Protein AF-A0A9D6HVT9-F1 (afdb_monomer_lite)

Foldseek 3Di:
DDDDPPPPVLVVLLVVLVVLLVVLVVVCVVCVLALVSLLVNLVSCVSNVVLVSSVVSLVSSCVNVVLDLSSLLSVLVSCVVVVNNVVSVVSCVVNPDPPDDPCPPVSVVSSVVVVVVVVVVVPD

Radius of gyration: 16.98 Å; chains: 1; bounding box: 33×46×51 Å

Secondary structure (DSSP, 8-state):
------SHHHHHHHHHHHHHHHHHHHHHHH-TT-HHHHHHHHHHHHHTT-HHHHHHHHHHHHHH-TT-HHHHHHHHHHHHHTT-HHHHHHHHHHH---TTSTHHHHHHHHHHHHHHHHHHTT--

Sequence (124 aa):
MGSEKHFSLSGSMLEGGDEALRQLEGALQRFPENPSIYLWKAKTLLDLERIPEANEALHESLARSPENILARGLQAQIHIKEGRVQEARRLLERYGIPENTAFQGSFLAEIERNVKDSEESSGV

pLDDT: mean 77.04, std 16.15, range [41.41, 94.81]

Structure (mmCIF, N/CA/C/O backbone):
data_AF-A0A9D6HVT9-F1
#
_entry.id   AF-A0A9D6HVT9-F1
#
loop_
_atom_site.group_PDB
_atom_site.id
_atom_site.type_symbol
_atom_site.label_atom_id
_atom_site.label_alt_id
_atom_site.label_comp_id
_atom_site.label_asym_id
_atom_site.label_entity_id
_atom_site.label_seq_id
_atom_site.pdbx_PDB_ins_code
_atom_site.Cartn_x
_atom_site.Cartn_y
_atom_site.Cartn_z
_atom_site.occupancy
_atom_site.B_iso_or_equiv
_atom_site.auth_seq_id
_atom_site.auth_comp_id
_atom_site.auth_asym_id
_atom_site.auth_atom_id
_atom_site.pdbx_PDB_model_num
ATOM 1 N N . MET A 1 1 ? -18.331 33.776 10.504 1.00 41.41 1 MET A N 1
ATOM 2 C CA . MET A 1 1 ? -18.048 33.779 9.052 1.00 41.41 1 MET A CA 1
ATOM 3 C C . MET A 1 1 ? -17.337 32.483 8.729 1.00 41.41 1 MET A C 1
ATOM 5 O O . MET A 1 1 ? -16.338 32.190 9.370 1.00 41.41 1 MET A O 1
ATOM 9 N N . GLY A 1 2 ? -17.979 31.671 7.890 1.00 44.31 2 GLY A N 1
ATOM 10 C CA . GLY A 1 2 ? -17.763 30.233 7.751 1.00 44.31 2 GLY A CA 1
ATOM 11 C C . GLY A 1 2 ? -16.415 29.850 7.150 1.00 44.31 2 GLY A C 1
ATOM 12 O O . GLY A 1 2 ? -15.879 30.510 6.264 1.00 44.31 2 GLY A O 1
ATOM 13 N N . SER A 1 3 ? -15.882 28.774 7.701 1.00 56.88 3 SER A N 1
ATOM 14 C CA . SER A 1 3 ? -14.654 28.078 7.358 1.00 56.88 3 SER A CA 1
ATOM 15 C C . SER A 1 3 ? -14.818 27.249 6.084 1.00 56.88 3 SER A C 1
ATOM 17 O O . SER A 1 3 ? -15.179 26.082 6.170 1.00 56.88 3 SER A O 1
ATOM 19 N N . GLU A 1 4 ? -14.535 27.807 4.907 1.00 51.66 4 GLU A N 1
ATOM 20 C CA . GLU A 1 4 ? -14.567 27.040 3.650 1.00 51.66 4 GLU A CA 1
ATOM 21 C C . GLU A 1 4 ? -13.401 27.442 2.731 1.00 51.66 4 GLU A C 1
ATOM 23 O O . GLU A 1 4 ? -13.539 28.197 1.774 1.00 51.66 4 GLU A O 1
ATOM 28 N N . LYS A 1 5 ? -12.201 26.938 3.052 1.00 50.25 5 LYS A N 1
ATOM 29 C CA . LYS A 1 5 ? -11.025 26.914 2.157 1.00 50.25 5 LYS A CA 1
ATOM 30 C C . LYS A 1 5 ? -10.381 25.520 2.115 1.00 50.25 5 LYS A C 1
ATOM 32 O O . LYS A 1 5 ? -9.165 25.396 2.188 1.00 50.25 5 LYS A O 1
ATOM 37 N N . HIS A 1 6 ? -11.188 24.462 2.010 1.00 51.12 6 HIS A N 1
ATOM 38 C CA . HIS A 1 6 ? -10.682 23.082 1.919 1.00 51.12 6 HIS A CA 1
ATOM 39 C C . HIS A 1 6 ? -10.835 22.422 0.534 1.00 51.12 6 HIS A C 1
ATOM 41 O O . HIS A 1 6 ? -10.358 21.309 0.351 1.00 51.12 6 HIS A O 1
ATOM 47 N N . PHE A 1 7 ? -11.403 23.095 -0.478 1.00 48.81 7 PHE A N 1
ATOM 48 C CA . PHE A 1 7 ? -11.754 22.433 -1.749 1.00 48.81 7 PHE A CA 1
ATOM 49 C C . PHE A 1 7 ? -10.724 22.534 -2.898 1.00 48.81 7 PHE A C 1
ATOM 51 O O . PHE A 1 7 ? -10.909 21.892 -3.925 1.00 48.81 7 PHE A O 1
ATOM 58 N N . SER A 1 8 ? -9.614 23.273 -2.758 1.00 49.50 8 SER A N 1
ATOM 59 C CA . SER A 1 8 ? -8.600 23.361 -3.838 1.00 49.50 8 SER A CA 1
ATOM 60 C C . SER A 1 8 ? -7.482 22.312 -3.765 1.00 49.50 8 SER A C 1
ATOM 62 O O . SER A 1 8 ? -6.802 22.103 -4.761 1.00 49.50 8 SER A O 1
ATOM 64 N N . LEU A 1 9 ? -7.292 21.626 -2.632 1.00 51.88 9 LEU A N 1
ATOM 65 C CA . LEU A 1 9 ? -6.261 20.580 -2.498 1.00 51.88 9 LEU A CA 1
ATOM 66 C C . LEU A 1 9 ? -6.700 19.239 -3.097 1.00 51.88 9 LEU A C 1
ATOM 68 O O . LEU A 1 9 ? -5.873 18.520 -3.647 1.00 51.88 9 LEU A O 1
ATOM 72 N N . SER A 1 10 ? -7.999 18.929 -3.035 1.00 57.78 10 SER A N 1
ATOM 73 C CA . SER A 1 10 ? -8.528 17.657 -3.535 1.00 57.78 10 SER A CA 1
ATOM 74 C C . SER A 1 10 ? -8.361 17.543 -5.060 1.00 57.78 10 SER A C 1
ATOM 76 O O . SER A 1 10 ? -7.905 16.518 -5.543 1.00 57.78 10 SER A O 1
ATOM 78 N N . GLY A 1 11 ? -8.571 18.627 -5.819 1.00 57.59 11 GLY A N 1
ATOM 79 C CA . GLY A 1 11 ? -8.376 18.626 -7.278 1.00 57.59 11 GLY A CA 1
ATOM 80 C C . GLY A 1 11 ? -6.922 18.414 -7.725 1.00 57.59 11 GLY A C 1
ATOM 81 O O . GLY A 1 11 ? -6.662 17.566 -8.571 1.00 57.59 11 GLY A O 1
ATOM 82 N N . SER A 1 12 ? -5.959 19.132 -7.133 1.00 60.62 12 SER A N 1
ATOM 83 C CA . SER A 1 12 ? -4.539 18.997 -7.509 1.00 60.62 12 SER A CA 1
ATOM 84 C C . SER A 1 12 ? -3.911 17.678 -7.048 1.00 60.62 12 SER A C 1
ATOM 86 O O . SER A 1 12 ? -2.988 17.183 -7.690 1.00 60.62 12 SER A O 1
ATOM 88 N N . MET A 1 13 ? -4.400 17.098 -5.948 1.00 60.19 13 MET A N 1
ATOM 89 C CA . MET A 1 13 ? -3.920 15.804 -5.455 1.00 60.19 13 MET A CA 1
ATOM 90 C C . MET A 1 13 ? -4.418 14.644 -6.326 1.00 60.19 13 MET A C 1
ATOM 92 O O . MET A 1 13 ? -3.648 13.726 -6.606 1.00 60.19 13 MET A O 1
ATOM 96 N N . LEU A 1 14 ? -5.664 14.725 -6.807 1.00 68.31 14 LEU A N 1
ATOM 97 C CA . LEU A 1 14 ? -6.215 13.772 -7.771 1.00 68.31 14 LEU A CA 1
ATOM 98 C C . LEU A 1 14 ? -5.475 13.850 -9.116 1.00 68.31 14 LEU A C 1
ATOM 100 O O . LEU A 1 14 ? -5.019 12.829 -9.621 1.00 68.31 14 LEU A O 1
ATOM 104 N N . GLU A 1 15 ? -5.256 15.061 -9.642 1.00 73.56 15 GLU A N 1
ATOM 105 C CA . GLU A 1 15 ? -4.546 15.265 -10.914 1.00 73.56 15 GLU A CA 1
ATOM 106 C C . GLU A 1 15 ? -3.109 14.712 -10.878 1.00 73.56 15 GLU A C 1
ATOM 108 O O . GLU A 1 15 ? -2.699 13.979 -11.781 1.00 73.56 15 GLU A O 1
ATOM 113 N N . GLY A 1 16 ? -2.366 14.977 -9.797 1.00 80.62 16 GLY A N 1
ATOM 114 C CA . GLY A 1 16 ? -1.017 14.432 -9.619 1.00 80.62 16 GLY A CA 1
ATOM 115 C C . GLY A 1 16 ? -0.990 12.913 -9.419 1.00 80.62 16 GLY A C 1
ATOM 116 O O . GLY A 1 16 ? -0.051 12.246 -9.861 1.00 80.62 16 GLY A O 1
ATOM 117 N N . GLY A 1 17 ? -2.015 12.344 -8.779 1.00 82.44 17 GLY A N 1
ATOM 118 C CA . GLY A 1 17 ? -2.119 10.901 -8.585 1.00 82.44 17 GLY A CA 1
ATOM 119 C C . GLY A 1 17 ? -2.436 10.152 -9.880 1.00 82.44 17 GLY A C 1
ATOM 120 O O . GLY A 1 17 ? -1.781 9.152 -10.166 1.00 82.44 17 GLY A O 1
ATOM 121 N N . ASP A 1 18 ? -3.364 10.642 -10.703 1.00 86.06 18 ASP A N 1
ATOM 122 C CA . ASP A 1 18 ? -3.669 10.023 -12.000 1.00 86.06 18 ASP A CA 1
ATOM 123 C C . ASP A 1 18 ? -2.488 10.105 -12.981 1.00 86.06 18 ASP A C 1
ATOM 125 O O . ASP A 1 18 ? -2.219 9.150 -13.718 1.00 86.06 18 ASP A O 1
ATOM 129 N N . GLU A 1 19 ? -1.721 11.200 -12.972 1.00 88.19 19 GLU A N 1
ATOM 130 C CA . GLU A 1 19 ? -0.483 11.276 -13.753 1.00 88.19 19 GLU A CA 1
ATOM 131 C C . GLU A 1 19 ? 0.567 10.273 -13.254 1.00 88.19 19 GLU A C 1
ATOM 133 O O . GLU A 1 19 ? 1.163 9.550 -14.059 1.00 88.19 19 GLU A O 1
ATOM 138 N N . ALA A 1 20 ? 0.747 10.153 -11.934 1.00 89.50 20 ALA A N 1
ATOM 139 C CA . ALA A 1 20 ? 1.640 9.155 -11.352 1.00 89.50 20 ALA A CA 1
ATOM 140 C C . ALA A 1 20 ? 1.234 7.722 -11.743 1.00 89.50 20 ALA A C 1
ATOM 142 O O . ALA A 1 20 ? 2.103 6.914 -12.080 1.00 89.50 20 ALA A O 1
ATOM 143 N N . LEU A 1 21 ? -0.067 7.411 -11.781 1.00 92.19 21 LEU A N 1
ATOM 144 C CA . LEU A 1 21 ? -0.555 6.110 -12.243 1.00 92.19 21 LEU A CA 1
ATOM 145 C C . LEU A 1 21 ? -0.167 5.833 -13.696 1.00 92.19 21 LEU A C 1
ATOM 147 O O . LEU A 1 21 ? 0.352 4.754 -13.975 1.00 92.19 21 LEU A O 1
ATOM 151 N N . ARG A 1 22 ? -0.321 6.803 -14.604 1.00 91.25 22 ARG A N 1
ATOM 152 C CA . ARG A 1 22 ? 0.089 6.637 -16.012 1.00 91.25 22 ARG A CA 1
ATOM 153 C C . ARG A 1 22 ? 1.582 6.352 -16.153 1.00 91.25 22 ARG A C 1
ATOM 155 O O . ARG A 1 22 ? 1.980 5.505 -16.954 1.00 91.25 22 ARG A O 1
ATOM 162 N N . GLN A 1 23 ? 2.418 7.034 -15.369 1.00 92.44 23 GLN A N 1
ATOM 163 C CA . GLN A 1 23 ? 3.865 6.790 -15.371 1.00 92.44 23 GLN A CA 1
ATOM 164 C C . GLN A 1 23 ? 4.194 5.379 -14.871 1.00 92.44 23 GLN A C 1
ATOM 166 O O . GLN A 1 23 ? 5.018 4.680 -15.466 1.00 92.44 23 GLN A O 1
ATOM 171 N N . LEU A 1 24 ? 3.515 4.931 -13.812 1.00 92.06 24 LEU A N 1
ATOM 172 C CA . LEU A 1 24 ? 3.668 3.582 -13.274 1.00 92.06 24 LEU A CA 1
ATOM 173 C C . LEU A 1 24 ? 3.193 2.516 -14.267 1.00 92.06 24 LEU A C 1
ATOM 175 O O . LEU A 1 24 ? 3.853 1.493 -14.407 1.00 92.06 24 LEU A O 1
ATOM 179 N N . GLU A 1 25 ? 2.116 2.754 -15.015 1.00 91.81 25 GLU A N 1
ATOM 180 C CA . GLU A 1 25 ? 1.660 1.854 -16.081 1.00 91.81 25 GLU A CA 1
ATOM 181 C C . GLU A 1 25 ? 2.678 1.740 -17.219 1.00 91.81 25 GLU A C 1
ATOM 183 O O . GLU A 1 25 ? 2.992 0.632 -17.657 1.00 91.81 25 GLU A O 1
ATOM 188 N N . GLY A 1 26 ? 3.271 2.857 -17.649 1.00 93.38 26 GLY A N 1
ATOM 189 C CA . GLY A 1 26 ? 4.377 2.836 -18.610 1.00 93.38 26 GLY A CA 1
ATOM 190 C C . GLY A 1 26 ? 5.603 2.083 -18.080 1.00 93.38 26 GLY A C 1
ATOM 191 O O . GLY A 1 26 ? 6.267 1.357 -18.824 1.00 93.38 26 GLY A O 1
ATOM 192 N N . ALA A 1 27 ? 5.887 2.199 -16.781 1.00 92.06 27 ALA A N 1
ATOM 193 C CA . ALA A 1 27 ? 6.955 1.448 -16.133 1.00 92.06 27 ALA A CA 1
ATOM 194 C C . ALA A 1 27 ? 6.633 -0.055 -16.051 1.00 92.06 27 ALA A C 1
ATOM 196 O O . ALA A 1 27 ? 7.519 -0.868 -16.304 1.00 92.06 27 ALA A O 1
ATOM 197 N N . LEU A 1 28 ? 5.376 -0.433 -15.789 1.00 92.38 28 LEU A N 1
ATOM 198 C CA . LEU A 1 28 ? 4.913 -1.826 -15.793 1.00 92.38 28 LEU A CA 1
ATOM 199 C C . LEU A 1 28 ? 5.007 -2.471 -17.176 1.00 92.38 28 LEU A C 1
ATOM 201 O O . LEU A 1 28 ? 5.331 -3.649 -17.264 1.00 92.38 28 LEU A O 1
ATOM 205 N N . GLN A 1 29 ? 4.800 -1.716 -18.259 1.00 93.06 29 GLN A N 1
ATOM 206 C CA . GLN A 1 29 ? 5.016 -2.240 -19.614 1.00 93.06 29 GLN A CA 1
ATOM 207 C C . GLN A 1 29 ? 6.482 -2.611 -19.872 1.00 93.06 29 GLN A C 1
ATOM 209 O O . GLN A 1 29 ? 6.763 -3.535 -20.631 1.00 93.06 29 GLN A O 1
ATOM 214 N N . ARG A 1 30 ? 7.425 -1.892 -19.250 1.00 92.94 30 ARG A N 1
ATOM 215 C CA . ARG A 1 30 ? 8.869 -2.130 -19.408 1.00 92.94 30 ARG A CA 1
ATOM 216 C C . ARG A 1 30 ? 9.413 -3.142 -18.403 1.00 92.94 30 ARG A C 1
ATOM 218 O O . ARG A 1 30 ? 10.331 -3.887 -18.728 1.00 92.94 30 ARG A O 1
ATOM 225 N N . PHE A 1 31 ? 8.857 -3.159 -17.195 1.00 91.75 31 PHE A N 1
ATOM 226 C CA . PHE A 1 31 ? 9.323 -3.961 -16.066 1.00 91.75 31 PHE A CA 1
ATOM 227 C C . PHE A 1 31 ? 8.141 -4.642 -15.348 1.00 91.75 31 PHE A C 1
ATOM 229 O O . PHE A 1 31 ? 7.888 -4.363 -14.173 1.00 91.75 31 PHE A O 1
ATOM 236 N N . PRO A 1 32 ? 7.418 -5.556 -16.021 1.00 90.56 32 PRO A N 1
ATOM 237 C CA . PRO A 1 32 ? 6.199 -6.173 -15.483 1.00 90.56 32 PRO A CA 1
ATOM 238 C C . PRO A 1 32 ? 6.445 -7.076 -14.266 1.00 90.56 32 PRO A C 1
ATOM 240 O O . PRO A 1 32 ? 5.511 -7.429 -13.546 1.00 90.56 32 PRO A O 1
ATOM 243 N N . GLU A 1 33 ? 7.697 -7.454 -14.021 1.00 90.38 33 GLU A N 1
ATOM 244 C CA . GLU A 1 33 ? 8.100 -8.314 -12.907 1.00 90.38 33 GLU A CA 1
ATOM 245 C C . GLU A 1 33 ? 8.616 -7.527 -11.698 1.00 90.38 33 GLU A C 1
ATOM 247 O O . GLU A 1 33 ? 8.897 -8.119 -10.661 1.00 90.38 33 GLU A O 1
ATOM 252 N N . ASN A 1 34 ? 8.728 -6.196 -11.789 1.00 91.62 34 ASN A N 1
ATOM 253 C CA . ASN A 1 34 ? 9.275 -5.398 -10.699 1.00 91.62 34 ASN A CA 1
ATOM 254 C C . ASN A 1 34 ? 8.206 -5.136 -9.613 1.00 91.62 34 ASN A C 1
ATOM 256 O O . ASN A 1 34 ? 7.299 -4.327 -9.838 1.00 91.62 34 ASN A O 1
ATOM 260 N N . PRO A 1 35 ? 8.321 -5.748 -8.416 1.00 90.94 35 PRO A N 1
ATOM 261 C CA . PRO A 1 35 ? 7.331 -5.614 -7.344 1.00 90.94 35 PRO A CA 1
ATOM 262 C C . PRO A 1 35 ? 7.190 -4.170 -6.849 1.00 90.94 35 PRO A C 1
ATOM 264 O O . PRO A 1 35 ? 6.103 -3.754 -6.458 1.00 90.94 35 PRO A O 1
ATOM 267 N N . SER A 1 36 ? 8.261 -3.376 -6.909 1.00 90.62 36 SER A N 1
ATOM 268 C CA . SER A 1 36 ? 8.255 -1.996 -6.424 1.00 90.62 36 SER A CA 1
ATOM 269 C C . SER A 1 36 ? 7.293 -1.112 -7.213 1.00 90.62 36 SER A C 1
ATOM 271 O O . SER A 1 36 ? 6.713 -0.191 -6.652 1.00 90.62 36 SER A O 1
ATOM 273 N N . ILE A 1 37 ? 7.082 -1.385 -8.503 1.00 93.44 37 ILE A N 1
ATOM 274 C CA . ILE A 1 37 ? 6.178 -0.576 -9.333 1.00 93.44 37 ILE A CA 1
ATOM 275 C C . ILE A 1 37 ? 4.722 -0.813 -8.914 1.00 93.44 37 ILE A C 1
ATOM 277 O O . ILE A 1 37 ? 3.958 0.140 -8.768 1.00 93.44 37 ILE A O 1
ATOM 281 N N . TYR A 1 38 ? 4.360 -2.067 -8.632 1.00 94.81 38 TYR A N 1
ATOM 282 C CA . TYR A 1 38 ? 3.052 -2.424 -8.081 1.00 94.81 38 TYR A CA 1
ATOM 283 C C . TYR A 1 38 ? 2.835 -1.837 -6.681 1.00 94.81 38 TYR A C 1
ATOM 285 O O . TYR A 1 38 ? 1.752 -1.332 -6.396 1.00 94.81 38 TYR A O 1
ATOM 293 N N . LEU A 1 39 ? 3.874 -1.824 -5.836 1.00 93.06 39 LEU A N 1
ATOM 294 C CA . LEU A 1 39 ? 3.841 -1.173 -4.524 1.00 93.06 39 LEU A CA 1
ATOM 295 C C . LEU A 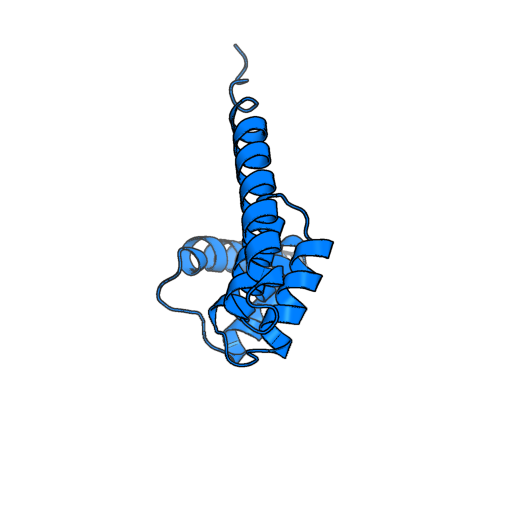1 39 ? 3.516 0.323 -4.640 1.00 93.06 39 LEU A C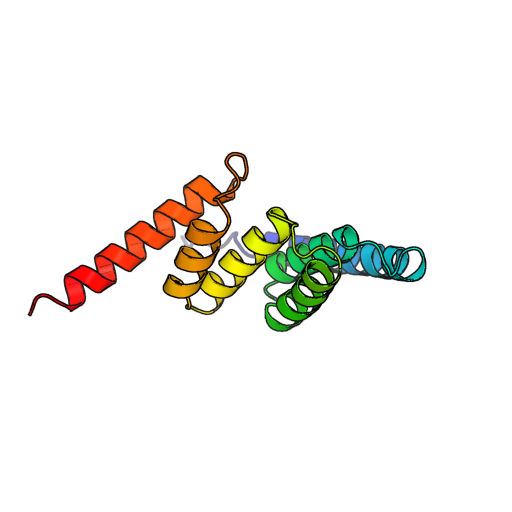 1
ATOM 297 O O . LEU A 1 39 ? 2.622 0.820 -3.955 1.00 93.06 39 LEU A O 1
ATOM 301 N N . TRP A 1 40 ? 4.229 1.045 -5.509 1.00 92.12 40 TRP A N 1
ATOM 302 C CA . TRP A 1 40 ? 3.984 2.471 -5.723 1.00 92.12 40 TRP A CA 1
ATOM 303 C C . TRP A 1 40 ? 2.595 2.720 -6.311 1.00 92.12 40 TRP A C 1
ATOM 305 O O . TRP A 1 40 ? 1.912 3.632 -5.856 1.00 92.12 40 TRP A O 1
ATOM 315 N N . LYS A 1 41 ? 2.133 1.861 -7.230 1.00 93.50 41 LYS A N 1
ATOM 316 C CA . LYS A 1 41 ? 0.768 1.919 -7.774 1.00 93.50 41 LYS A CA 1
ATOM 317 C C . LYS A 1 41 ? -0.277 1.755 -6.673 1.00 93.50 41 LYS A C 1
ATOM 319 O O . LYS A 1 41 ? -1.185 2.575 -6.582 1.00 93.50 41 LYS A O 1
ATOM 324 N N . ALA A 1 42 ? -0.114 0.763 -5.800 1.00 93.56 42 ALA A N 1
ATOM 325 C CA . ALA A 1 42 ? -0.998 0.549 -4.659 1.00 93.56 42 ALA A CA 1
ATOM 326 C C . ALA A 1 42 ? -1.032 1.758 -3.719 1.00 93.56 42 ALA A C 1
ATOM 328 O O . ALA A 1 42 ? -2.106 2.183 -3.304 1.00 93.56 42 ALA A O 1
ATOM 329 N N . LYS A 1 43 ? 0.132 2.348 -3.418 1.00 90.56 43 LYS A N 1
ATOM 330 C CA . LYS A 1 43 ? 0.218 3.550 -2.583 1.00 90.56 43 LYS A CA 1
ATOM 331 C C . LYS A 1 43 ? -0.512 4.737 -3.217 1.00 90.56 43 LYS A C 1
ATOM 333 O O . LYS A 1 43 ? -1.292 5.392 -2.539 1.00 90.56 43 LYS A O 1
ATOM 338 N N . THR A 1 44 ? -0.280 5.006 -4.500 1.00 90.56 44 THR A N 1
ATOM 339 C CA . THR A 1 44 ? -0.951 6.105 -5.206 1.00 90.56 44 THR A CA 1
ATOM 340 C C . THR A 1 44 ? -2.463 5.892 -5.249 1.00 90.56 44 THR A C 1
ATOM 342 O O . THR A 1 44 ? -3.212 6.825 -4.993 1.00 90.56 44 THR A O 1
ATOM 345 N N . LEU A 1 45 ? -2.930 4.666 -5.501 1.00 92.00 45 LEU A N 1
ATOM 346 C CA . LEU A 1 45 ? -4.361 4.337 -5.480 1.00 92.00 45 LEU A CA 1
ATOM 347 C C . LEU A 1 45 ? -4.976 4.515 -4.086 1.00 92.00 45 LEU A C 1
ATOM 349 O O . LEU A 1 45 ? -6.089 5.016 -3.974 1.00 92.00 45 LEU A O 1
ATOM 353 N N . LEU A 1 46 ? -4.242 4.161 -3.030 1.00 88.00 46 LEU A N 1
ATOM 354 C CA . LEU A 1 46 ? -4.624 4.429 -1.641 1.00 88.00 46 LEU A CA 1
ATOM 355 C C . LEU A 1 46 ? -4.769 5.929 -1.357 1.00 88.00 46 LEU A C 1
ATOM 357 O O . LEU A 1 46 ? -5.764 6.335 -0.761 1.00 88.00 46 LEU A O 1
ATOM 361 N N . ASP A 1 47 ? -3.799 6.737 -1.793 1.00 85.56 47 ASP A N 1
ATOM 362 C CA . ASP A 1 47 ? -3.810 8.198 -1.631 1.00 85.56 47 ASP A CA 1
ATOM 363 C C . ASP A 1 47 ? -4.982 8.846 -2.403 1.00 85.56 47 ASP A C 1
ATOM 365 O O . ASP A 1 47 ? -5.490 9.889 -1.998 1.00 85.56 47 ASP A O 1
ATOM 369 N N . LEU A 1 48 ? -5.440 8.200 -3.482 1.00 87.19 48 LEU A N 1
ATOM 370 C CA . LEU A 1 48 ? -6.624 8.561 -4.273 1.00 87.19 48 LEU A CA 1
ATOM 371 C C . LEU A 1 48 ? -7.939 7.960 -3.738 1.00 87.19 48 LEU A C 1
ATOM 373 O O . LEU A 1 48 ? -8.970 8.069 -4.397 1.00 87.19 48 LEU A O 1
ATOM 377 N N . GLU A 1 49 ? -7.910 7.273 -2.593 1.00 87.44 49 GLU A N 1
ATOM 378 C CA . GLU A 1 49 ? -9.052 6.561 -1.994 1.00 87.44 49 GLU A CA 1
ATOM 379 C C . GLU A 1 49 ? -9.662 5.454 -2.886 1.00 87.44 49 GLU A C 1
ATOM 381 O O . GLU A 1 49 ? -10.754 4.944 -2.632 1.00 87.44 49 GLU A O 1
ATOM 386 N N . ARG A 1 50 ? -8.917 4.992 -3.897 1.00 90.31 50 ARG A N 1
ATOM 387 C CA . ARG A 1 50 ? -9.266 3.875 -4.793 1.00 90.31 50 ARG A CA 1
ATOM 388 C C . ARG A 1 50 ? -8.860 2.540 -4.169 1.00 90.31 50 ARG A C 1
ATOM 390 O O . ARG A 1 50 ? -8.042 1.789 -4.699 1.00 90.31 50 ARG A O 1
ATOM 397 N N . ILE A 1 51 ? -9.444 2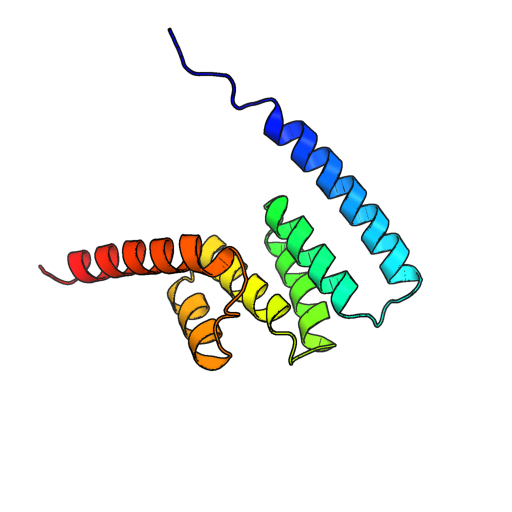.248 -3.007 1.00 89.50 51 ILE A N 1
ATOM 398 C CA . ILE A 1 51 ? -9.132 1.078 -2.170 1.00 89.50 51 ILE A CA 1
ATOM 399 C C . ILE A 1 51 ? -9.174 -0.278 -2.910 1.00 89.50 51 ILE A C 1
ATOM 401 O O . ILE A 1 51 ? -8.227 -1.050 -2.738 1.00 89.50 51 ILE A O 1
ATOM 405 N N . PRO A 1 52 ? -10.198 -0.619 -3.725 1.00 91.94 52 PRO A N 1
ATOM 406 C CA . PRO A 1 52 ? -10.235 -1.923 -4.397 1.00 91.94 52 PRO A CA 1
ATOM 407 C C . PRO A 1 52 ? -9.061 -2.114 -5.365 1.00 91.94 52 PRO A C 1
ATOM 409 O O . PRO A 1 52 ? -8.405 -3.151 -5.351 1.00 91.94 52 PRO A O 1
ATOM 412 N N . GLU A 1 53 ? -8.727 -1.082 -6.133 1.00 91.81 53 GLU A N 1
ATOM 413 C CA . GLU A 1 53 ? -7.629 -1.131 -7.100 1.00 91.81 53 GLU A CA 1
ATOM 414 C C . GLU A 1 53 ? -6.268 -1.131 -6.390 1.00 91.81 53 GLU A C 1
ATOM 416 O O . GLU A 1 53 ? -5.319 -1.785 -6.832 1.00 91.81 53 GLU A O 1
ATOM 421 N N . ALA A 1 54 ? -6.162 -0.418 -5.262 1.00 93.19 54 ALA A N 1
ATOM 422 C CA . ALA A 1 54 ? -4.975 -0.453 -4.419 1.00 93.19 54 ALA A CA 1
ATOM 423 C C . ALA A 1 54 ? -4.708 -1.865 -3.885 1.00 93.19 54 ALA A C 1
ATOM 425 O O . ALA A 1 54 ? -3.560 -2.305 -3.888 1.00 93.19 54 ALA A O 1
ATOM 426 N N . ASN A 1 55 ? -5.759 -2.585 -3.474 1.00 92.44 55 ASN A N 1
ATOM 427 C CA . ASN A 1 55 ? -5.666 -3.980 -3.044 1.00 92.44 55 ASN A CA 1
ATOM 428 C C . ASN A 1 55 ? -5.142 -4.889 -4.159 1.00 92.44 55 ASN A C 1
ATOM 430 O O . ASN A 1 55 ? -4.243 -5.690 -3.908 1.00 92.44 55 ASN A O 1
ATOM 434 N N . GLU A 1 56 ? -5.654 -4.754 -5.385 1.00 94.25 56 GLU A N 1
ATOM 435 C CA . GLU A 1 56 ? -5.183 -5.548 -6.527 1.00 94.25 56 GLU A CA 1
ATOM 436 C C . GLU A 1 56 ? -3.702 -5.286 -6.823 1.00 94.25 56 GLU A C 1
ATOM 438 O O . GLU A 1 56 ? -2.901 -6.219 -6.901 1.00 94.25 56 GLU A O 1
ATOM 443 N N . ALA A 1 57 ? -3.303 -4.014 -6.914 1.00 94.00 57 ALA A N 1
ATOM 444 C CA . ALA A 1 57 ? -1.905 -3.654 -7.139 1.00 94.00 57 ALA A CA 1
ATOM 445 C C . ALA A 1 57 ? -1.003 -4.154 -5.999 1.00 94.00 57 ALA A C 1
ATOM 447 O O . ALA A 1 57 ? 0.104 -4.643 -6.230 1.00 94.00 57 ALA A O 1
ATOM 448 N N . LEU A 1 58 ? -1.475 -4.085 -4.757 1.00 94.12 58 LEU A N 1
ATOM 449 C CA . LEU A 1 58 ? -0.707 -4.548 -3.614 1.00 94.12 58 LEU A CA 1
ATOM 450 C C . LEU A 1 58 ? -0.546 -6.068 -3.596 1.00 94.12 58 LEU A C 1
ATOM 452 O O . LEU A 1 58 ? 0.533 -6.568 -3.270 1.00 94.12 58 LEU A O 1
ATOM 456 N N . HIS A 1 59 ? -1.594 -6.794 -3.978 1.00 93.94 59 HIS A N 1
ATOM 457 C CA . HIS A 1 59 ? -1.553 -8.239 -4.136 1.00 93.94 59 HIS A CA 1
ATOM 458 C C . HIS A 1 59 ? -0.494 -8.644 -5.168 1.00 93.94 59 HIS A C 1
ATOM 460 O O . HIS A 1 59 ? 0.347 -9.491 -4.877 1.00 93.94 59 HIS A O 1
ATOM 466 N N . GLU A 1 60 ? -0.440 -7.965 -6.316 1.00 94.00 60 GLU A N 1
ATOM 467 C CA . GLU A 1 60 ? 0.591 -8.198 -7.335 1.00 94.00 60 GLU A CA 1
ATOM 468 C C . GLU A 1 60 ? 2.014 -7.915 -6.816 1.00 94.00 60 GLU A C 1
ATOM 470 O O . GLU A 1 60 ? 2.956 -8.658 -7.124 1.00 94.00 60 GLU A O 1
ATOM 475 N N . SER A 1 61 ? 2.184 -6.874 -5.993 1.00 93.88 61 SER A N 1
ATOM 476 C CA . SER A 1 61 ? 3.463 -6.578 -5.336 1.00 93.88 61 SER A CA 1
ATOM 477 C C . SER A 1 61 ? 3.880 -7.692 -4.375 1.00 93.88 61 SER A C 1
ATOM 479 O O . SER A 1 61 ? 5.042 -8.098 -4.383 1.00 93.88 61 SER A O 1
ATOM 481 N N . LEU A 1 62 ? 2.961 -8.166 -3.529 1.00 90.94 62 LEU A N 1
ATOM 482 C CA . LEU A 1 62 ? 3.227 -9.198 -2.522 1.00 90.94 62 LEU A CA 1
ATOM 483 C C . LEU A 1 62 ? 3.395 -10.587 -3.141 1.00 90.94 62 LEU A C 1
ATOM 485 O O . LEU A 1 62 ? 4.181 -11.377 -2.632 1.00 90.94 62 LEU A O 1
ATOM 489 N N . ALA A 1 63 ? 2.719 -10.879 -4.251 1.00 93.00 63 ALA A N 1
ATOM 490 C CA . ALA A 1 63 ? 2.900 -12.125 -4.990 1.00 93.00 63 ALA A CA 1
ATOM 491 C C . ALA A 1 63 ? 4.327 -12.252 -5.547 1.00 93.00 63 ALA A C 1
ATOM 493 O O . ALA A 1 63 ? 4.907 -13.335 -5.538 1.00 93.00 63 ALA A O 1
ATOM 494 N N . ARG A 1 64 ? 4.913 -11.133 -5.995 1.00 91.12 64 ARG A N 1
ATOM 495 C CA . ARG A 1 64 ? 6.285 -11.076 -6.531 1.00 91.12 64 ARG A CA 1
ATOM 496 C C . ARG A 1 64 ? 7.342 -10.917 -5.446 1.00 91.12 64 ARG A C 1
ATOM 498 O O . ARG A 1 64 ? 8.418 -11.493 -5.544 1.00 91.12 64 ARG A O 1
ATOM 505 N N . SER A 1 65 ? 7.053 -10.118 -4.422 1.00 90.56 65 SER A N 1
ATOM 506 C CA . SER A 1 65 ? 7.938 -9.909 -3.279 1.00 90.56 65 SER A CA 1
ATOM 507 C C . SER A 1 65 ? 7.165 -10.125 -1.984 1.00 90.56 65 SER A C 1
ATOM 509 O O . SER A 1 65 ? 6.746 -9.168 -1.319 1.00 90.56 65 SER A O 1
ATOM 511 N N . PRO A 1 66 ? 6.993 -11.397 -1.591 1.00 87.25 66 PRO A N 1
ATOM 512 C CA . PRO A 1 66 ? 6.267 -11.751 -0.389 1.00 87.25 66 PRO A CA 1
ATOM 513 C C . PRO A 1 66 ? 7.053 -11.411 0.864 1.00 87.25 66 PRO A C 1
ATOM 515 O O . PRO A 1 66 ? 6.569 -11.714 1.933 1.00 87.25 66 PRO A O 1
ATOM 518 N N . GLU A 1 67 ? 8.229 -10.796 0.810 1.00 85.00 67 GLU A N 1
ATOM 519 C CA . GLU A 1 67 ? 9.015 -10.341 1.968 1.00 85.00 67 GLU A CA 1
ATOM 520 C C . GLU A 1 67 ? 9.047 -8.810 2.094 1.00 85.00 67 GLU A C 1
ATOM 522 O O . GLU A 1 67 ? 9.592 -8.269 3.052 1.00 85.00 67 GLU A O 1
ATOM 527 N N . ASN A 1 68 ? 8.399 -8.095 1.169 1.00 84.56 68 ASN A N 1
ATOM 528 C CA . ASN A 1 68 ? 8.392 -6.641 1.170 1.00 84.56 68 ASN A CA 1
ATOM 529 C C . ASN A 1 68 ? 7.619 -6.090 2.382 1.00 84.56 68 ASN A C 1
ATOM 531 O O . ASN A 1 68 ? 6.394 -6.217 2.487 1.00 84.56 68 ASN A O 1
ATOM 535 N N . ILE A 1 69 ? 8.353 -5.472 3.307 1.00 82.62 69 ILE A N 1
ATOM 536 C CA . ILE A 1 69 ? 7.809 -4.908 4.548 1.00 82.62 69 ILE A CA 1
ATOM 537 C C . ILE A 1 69 ? 6.929 -3.688 4.246 1.00 82.62 69 ILE A C 1
ATOM 539 O O . ILE A 1 69 ? 5.878 -3.519 4.862 1.00 82.62 69 ILE A O 1
ATOM 543 N N . LEU A 1 70 ? 7.297 -2.870 3.253 1.00 83.44 70 LEU A N 1
ATOM 544 C CA . LEU A 1 70 ? 6.504 -1.704 2.852 1.00 83.44 70 LEU A CA 1
ATOM 545 C C . LEU A 1 70 ? 5.149 -2.125 2.274 1.00 83.44 70 LEU A C 1
ATOM 547 O O . LEU A 1 70 ? 4.133 -1.512 2.595 1.00 83.44 70 LEU A O 1
ATOM 551 N N . ALA A 1 71 ? 5.118 -3.199 1.480 1.00 88.38 71 ALA A N 1
ATOM 552 C CA . ALA A 1 71 ? 3.874 -3.738 0.929 1.00 88.38 71 ALA A CA 1
ATOM 553 C C . ALA A 1 71 ? 2.924 -4.218 2.036 1.00 88.38 71 ALA A C 1
ATOM 555 O O . ALA A 1 71 ? 1.738 -3.902 2.037 1.00 88.38 71 ALA A O 1
ATOM 556 N N . ARG A 1 72 ? 3.453 -4.905 3.049 1.00 86.50 72 ARG A N 1
ATOM 557 C CA . ARG A 1 72 ? 2.663 -5.293 4.229 1.00 86.50 72 ARG A CA 1
ATOM 558 C C . ARG A 1 72 ? 2.163 -4.104 5.030 1.00 86.50 72 ARG A C 1
ATOM 560 O O . ARG A 1 72 ? 1.036 -4.133 5.514 1.00 86.50 72 ARG A O 1
ATOM 567 N N . GLY A 1 73 ? 2.984 -3.060 5.143 1.00 84.50 73 GLY A N 1
ATOM 568 C CA . GLY A 1 73 ? 2.564 -1.779 5.695 1.00 84.50 73 GLY A CA 1
ATOM 569 C C . GLY A 1 73 ? 1.309 -1.284 4.983 1.00 84.50 73 GLY A C 1
ATOM 570 O O . GLY A 1 73 ? 0.264 -1.125 5.611 1.00 84.50 73 GLY A O 1
ATOM 571 N N . LEU A 1 74 ? 1.371 -1.130 3.655 1.00 87.88 74 LEU A N 1
ATOM 572 C CA . LEU A 1 74 ? 0.215 -0.706 2.857 1.00 87.88 74 LEU A CA 1
ATOM 573 C C . LEU A 1 74 ? -1.008 -1.616 3.048 1.00 87.88 74 LEU A C 1
ATOM 575 O O . LEU A 1 74 ? -2.121 -1.107 3.127 1.00 87.88 74 LEU A O 1
ATOM 579 N N . GLN A 1 75 ? -0.816 -2.927 3.203 1.00 88.94 75 GLN A N 1
ATOM 580 C CA . GLN A 1 75 ? -1.913 -3.875 3.422 1.00 88.94 75 GLN A CA 1
ATOM 581 C C . GLN A 1 75 ? -2.623 -3.606 4.753 1.00 88.94 75 GLN A C 1
ATOM 583 O O . GLN A 1 75 ? -3.850 -3.579 4.812 1.00 88.94 75 GLN A O 1
ATOM 588 N N . ALA A 1 76 ? -1.857 -3.330 5.811 1.00 86.69 76 ALA A N 1
ATOM 589 C CA . ALA A 1 76 ? -2.411 -2.936 7.101 1.00 86.69 76 ALA A CA 1
ATOM 590 C C . ALA A 1 76 ? -3.188 -1.610 7.013 1.00 86.69 76 ALA A C 1
ATOM 592 O O . ALA A 1 76 ? -4.257 -1.484 7.606 1.00 86.69 76 ALA A O 1
ATOM 593 N N . GLN A 1 77 ? -2.701 -0.637 6.237 1.00 83.94 77 GLN A N 1
ATOM 594 C CA . GLN A 1 77 ? -3.433 0.611 5.977 1.00 83.94 77 GLN A CA 1
ATOM 595 C C . GLN A 1 77 ? -4.766 0.377 5.272 1.00 83.94 77 GLN A C 1
ATOM 597 O O . GLN A 1 77 ? -5.769 0.970 5.664 1.00 83.94 77 GLN A O 1
ATOM 602 N N . ILE A 1 78 ? -4.783 -0.483 4.251 1.00 87.69 78 ILE A N 1
ATOM 603 C CA . ILE A 1 78 ? -6.021 -0.832 3.552 1.00 87.69 78 ILE A CA 1
ATOM 604 C C . ILE A 1 78 ? -7.005 -1.456 4.543 1.00 87.69 78 ILE A C 1
ATOM 606 O O . ILE A 1 78 ? -8.138 -0.995 4.642 1.00 87.69 78 ILE A O 1
ATOM 610 N N . HIS A 1 79 ? -6.550 -2.398 5.372 1.00 86.25 79 HIS A N 1
ATOM 611 C CA . HIS A 1 79 ? -7.393 -2.986 6.409 1.00 86.25 79 HIS A CA 1
ATOM 612 C C . HIS A 1 79 ? -7.956 -1.953 7.388 1.00 86.25 79 HIS A C 1
ATOM 614 O O . HIS A 1 79 ? -9.128 -2.053 7.734 1.00 86.25 79 HIS A O 1
ATOM 620 N N . ILE A 1 80 ? -7.194 -0.932 7.793 1.00 82.06 80 ILE A N 1
ATOM 621 C CA . ILE A 1 80 ? -7.747 0.160 8.612 1.00 82.06 80 ILE A CA 1
ATOM 622 C C . ILE A 1 80 ? -8.820 0.939 7.854 1.00 82.06 80 ILE A C 1
ATOM 624 O O . ILE A 1 80 ? -9.898 1.163 8.401 1.00 82.06 80 ILE A O 1
ATOM 628 N N . LYS A 1 81 ? -8.552 1.330 6.602 1.00 82.62 81 LYS A N 1
ATOM 629 C CA . LYS A 1 81 ? -9.513 2.064 5.762 1.00 82.62 81 LYS A CA 1
ATOM 630 C C . LYS A 1 81 ? -10.808 1.280 5.542 1.00 82.62 81 LYS A C 1
ATOM 632 O O . LYS A 1 81 ? -11.869 1.877 5.411 1.00 82.62 81 LYS A O 1
ATOM 637 N N . GLU A 1 82 ? -10.730 -0.045 5.555 1.00 83.44 82 GLU A N 1
ATOM 638 C CA . GLU A 1 82 ? -11.873 -0.955 5.467 1.00 83.44 82 GLU A CA 1
ATOM 639 C C . GLU A 1 82 ? -12.522 -1.276 6.830 1.00 83.44 82 GLU A C 1
ATOM 641 O O . GLU A 1 82 ? -13.429 -2.105 6.899 1.00 83.44 82 GLU A O 1
ATOM 646 N N . GLY A 1 83 ? -12.052 -0.677 7.930 1.00 83.56 83 GLY A N 1
ATOM 647 C CA . GLY A 1 83 ? -12.552 -0.915 9.291 1.00 83.56 83 GLY A CA 1
ATOM 648 C C . GLY A 1 83 ? -12.044 -2.204 9.952 1.00 83.56 83 GLY A C 1
ATOM 649 O O . GLY A 1 83 ? -12.393 -2.506 11.092 1.00 83.56 83 GLY A O 1
ATOM 650 N N . ARG A 1 84 ? -11.170 -2.966 9.290 1.00 85.50 84 ARG A N 1
ATOM 651 C CA . ARG A 1 84 ? -10.552 -4.210 9.786 1.00 85.50 84 ARG A CA 1
ATOM 652 C C . ARG A 1 84 ? -9.276 -3.941 10.592 1.00 85.50 84 ARG A C 1
ATOM 654 O O . ARG A 1 84 ? -8.236 -4.568 10.393 1.00 85.50 84 ARG A O 1
ATOM 661 N N . VAL A 1 85 ? -9.365 -3.027 11.558 1.00 80.56 85 VAL A N 1
ATOM 662 C CA . VAL A 1 85 ? -8.235 -2.566 12.393 1.00 80.56 85 VAL A CA 1
ATOM 663 C C . VAL A 1 85 ? -7.546 -3.723 13.133 1.00 80.56 85 VAL A C 1
ATOM 665 O O . VAL A 1 85 ? -6.322 -3.767 13.249 1.00 80.56 85 VAL A O 1
ATOM 668 N N . GLN A 1 86 ? -8.320 -4.712 13.587 1.00 78.50 86 GLN A N 1
ATOM 669 C CA . GLN A 1 86 ? -7.779 -5.877 14.292 1.00 78.50 86 GLN A CA 1
ATOM 670 C C . GLN A 1 86 ? -6.912 -6.771 13.397 1.00 78.50 86 GLN A C 1
ATOM 672 O O . GLN A 1 86 ? -5.916 -7.321 13.869 1.00 78.50 86 GLN A O 1
ATOM 677 N N . GLU A 1 87 ? -7.261 -6.910 12.116 1.00 82.12 87 GLU A N 1
ATOM 678 C CA . GLU A 1 87 ? -6.440 -7.653 11.155 1.00 82.12 87 GLU A CA 1
ATOM 679 C C . GLU A 1 87 ? -5.175 -6.877 10.793 1.00 82.12 87 GLU A C 1
ATOM 681 O O . GLU A 1 87 ? -4.091 -7.459 10.780 1.00 82.12 87 GLU A O 1
ATOM 686 N N . ALA A 1 88 ? -5.292 -5.558 10.592 1.00 82.38 88 ALA A N 1
ATOM 687 C CA . ALA A 1 88 ? -4.151 -4.674 10.360 1.00 82.38 88 ALA A CA 1
ATOM 688 C C . ALA A 1 88 ? -3.098 -4.801 11.471 1.00 82.38 88 ALA A C 1
ATOM 690 O O . ALA A 1 88 ? -1.906 -4.944 11.194 1.00 82.38 88 ALA A O 1
ATOM 691 N N . ARG A 1 89 ? -3.549 -4.811 12.732 1.00 78.56 89 ARG A N 1
ATOM 692 C CA . ARG A 1 89 ? -2.683 -4.982 13.902 1.00 78.56 89 ARG A CA 1
ATOM 693 C C . ARG A 1 89 ? -1.952 -6.321 13.875 1.00 78.56 89 ARG A C 1
ATOM 695 O O . ARG A 1 89 ? -0.726 -6.335 13.895 1.00 78.56 89 ARG A O 1
ATOM 702 N N . ARG A 1 90 ? -2.688 -7.433 13.761 1.00 81.75 90 ARG A N 1
ATOM 703 C CA . ARG A 1 90 ? -2.092 -8.783 13.744 1.00 81.75 90 ARG A CA 1
ATOM 704 C C . ARG A 1 90 ? -1.086 -8.947 12.611 1.00 81.75 90 ARG A C 1
ATOM 706 O O . ARG A 1 90 ? -0.072 -9.620 12.782 1.00 81.75 90 ARG A O 1
ATOM 713 N N . LEU A 1 91 ? -1.369 -8.348 11.454 1.00 82.25 91 LEU A N 1
ATOM 714 C CA . LEU A 1 91 ? -0.473 -8.375 10.307 1.00 82.25 91 LEU A CA 1
ATOM 715 C C . LEU A 1 91 ? 0.868 -7.714 10.651 1.00 82.25 91 LEU A C 1
ATOM 717 O O . LEU A 1 91 ? 1.918 -8.319 10.446 1.00 82.25 91 LEU A O 1
ATOM 721 N N . LEU A 1 92 ? 0.854 -6.510 11.220 1.00 74.62 92 LEU A N 1
ATOM 722 C CA . LEU A 1 92 ? 2.092 -5.813 11.571 1.00 74.62 92 LEU A CA 1
ATOM 723 C C . LEU A 1 92 ? 2.812 -6.428 12.775 1.00 74.62 92 LEU A C 1
ATOM 725 O O . LEU A 1 92 ? 4.037 -6.493 12.768 1.00 74.62 92 LEU A O 1
ATOM 729 N N . GLU A 1 93 ? 2.086 -6.937 13.772 1.00 79.31 93 GLU A N 1
ATOM 730 C CA . GLU A 1 93 ? 2.678 -7.671 14.900 1.00 79.31 93 GLU A CA 1
ATOM 731 C C . GLU A 1 93 ? 3.425 -8.922 14.426 1.00 79.31 93 GLU A C 1
ATOM 733 O O . GLU A 1 93 ? 4.507 -9.234 14.918 1.00 79.31 93 GLU A O 1
ATOM 738 N N . ARG A 1 94 ? 2.873 -9.626 13.432 1.00 80.81 94 ARG A N 1
ATOM 739 C CA . ARG A 1 94 ? 3.471 -10.847 12.888 1.00 80.81 94 ARG A CA 1
ATOM 740 C C . ARG A 1 94 ? 4.719 -10.588 12.045 1.00 80.81 94 ARG A C 1
ATOM 742 O O . ARG A 1 94 ? 5.610 -11.433 12.025 1.00 80.81 94 ARG A O 1
ATOM 749 N N . TYR A 1 95 ? 4.756 -9.482 11.305 1.00 74.94 95 TYR A N 1
ATOM 750 C CA . TYR A 1 95 ? 5.801 -9.216 10.307 1.00 74.94 95 TYR A CA 1
ATOM 751 C C . TYR A 1 95 ? 6.778 -8.096 10.695 1.00 74.94 95 TYR A C 1
ATOM 753 O O . TYR A 1 95 ? 7.752 -7.875 9.978 1.00 74.94 95 TYR A O 1
ATOM 761 N N . GLY A 1 96 ? 6.554 -7.437 11.833 1.00 66.88 96 GLY A N 1
ATOM 762 C CA . GLY A 1 96 ? 7.336 -6.301 12.302 1.00 66.88 96 GLY A CA 1
ATOM 763 C C . GLY A 1 96 ? 6.798 -4.977 11.760 1.00 66.88 96 GLY A C 1
ATOM 764 O O . GLY A 1 96 ? 6.502 -4.831 10.573 1.00 66.88 96 GLY A O 1
ATOM 765 N N . ILE A 1 97 ? 6.683 -3.988 12.646 1.00 60.25 97 ILE A N 1
ATOM 766 C CA . ILE A 1 97 ? 6.352 -2.613 12.271 1.00 60.25 97 ILE A CA 1
ATOM 767 C C . ILE A 1 97 ? 7.622 -2.003 11.660 1.00 60.25 97 ILE A C 1
ATOM 769 O O . ILE A 1 97 ? 8.646 -1.987 12.346 1.00 60.25 97 ILE A O 1
ATOM 773 N N . PRO A 1 98 ? 7.617 -1.499 10.411 1.00 54.72 98 PRO A N 1
ATOM 774 C CA . PRO A 1 98 ? 8.780 -0.794 9.890 1.00 54.72 98 PRO A CA 1
ATOM 775 C C . PRO A 1 98 ? 9.040 0.448 10.752 1.00 54.72 98 PRO A C 1
ATOM 777 O O . PRO A 1 98 ? 8.252 1.392 10.746 1.00 54.72 98 PRO A O 1
ATOM 780 N N . GLU A 1 99 ? 10.161 0.434 11.476 1.00 52.00 99 GLU A N 1
ATOM 781 C CA . GLU A 1 99 ? 10.563 1.430 12.484 1.00 52.00 99 GLU A CA 1
ATOM 782 C C . GLU A 1 99 ? 10.650 2.868 11.931 1.00 52.00 99 GLU A C 1
ATOM 784 O O . GLU A 1 99 ? 10.613 3.832 12.684 1.00 52.00 99 GLU A O 1
ATOM 789 N N . ASN A 1 100 ? 10.717 3.032 10.605 1.00 49.28 100 ASN A N 1
ATOM 790 C CA . ASN A 1 100 ? 11.085 4.294 9.963 1.00 49.28 100 ASN A CA 1
ATOM 791 C C . ASN A 1 100 ? 9.997 4.933 9.083 1.00 49.28 100 ASN A C 1
ATOM 793 O O . ASN A 1 100 ? 10.296 5.757 8.223 1.00 49.28 100 ASN A O 1
ATOM 797 N N . THR A 1 101 ? 8.732 4.536 9.214 1.00 51.62 101 THR A N 1
ATOM 798 C CA . THR A 1 101 ? 7.681 5.118 8.364 1.00 51.62 101 THR A CA 1
ATOM 799 C C . THR A 1 101 ? 6.768 6.013 9.196 1.00 51.62 101 THR A C 1
ATOM 801 O O . THR A 1 101 ? 6.358 5.628 10.289 1.00 51.62 101 THR A O 1
ATOM 804 N N . ALA A 1 102 ? 6.392 7.178 8.647 1.00 53.28 102 ALA A N 1
ATOM 805 C CA . ALA A 1 102 ? 5.380 8.100 9.196 1.00 53.28 102 ALA A CA 1
ATOM 806 C C . ALA A 1 102 ? 4.066 7.399 9.625 1.00 53.28 102 ALA A C 1
ATOM 808 O O . ALA A 1 102 ? 3.295 7.941 10.411 1.00 53.28 102 ALA A O 1
ATOM 809 N N . PHE A 1 103 ? 3.869 6.164 9.151 1.00 52.97 103 PHE A N 1
ATOM 810 C CA . PHE A 1 103 ? 3.027 5.111 9.718 1.00 52.97 103 PHE A CA 1
ATOM 811 C C . PHE A 1 103 ? 2.947 5.094 11.243 1.00 52.97 103 PHE A C 1
ATOM 813 O O . PHE A 1 103 ? 1.842 5.160 11.751 1.00 52.97 103 PHE A O 1
ATOM 820 N N . GLN A 1 104 ? 4.058 4.979 11.982 1.00 55.22 104 GLN A N 1
ATOM 821 C CA . GLN A 1 104 ? 4.006 4.603 13.405 1.00 55.22 104 GLN A CA 1
ATOM 822 C C . GLN A 1 104 ? 3.172 5.578 14.246 1.00 55.22 104 GLN A C 1
ATOM 824 O O . GLN A 1 104 ? 2.348 5.145 15.047 1.00 55.22 104 GLN A O 1
ATOM 829 N N . GLY A 1 105 ? 3.353 6.885 14.030 1.00 56.62 105 GLY A N 1
ATOM 830 C CA . GLY A 1 105 ? 2.711 7.921 14.839 1.00 56.62 105 GLY A CA 1
ATOM 831 C C . GLY A 1 105 ? 1.197 7.990 14.640 1.00 56.62 105 GLY A C 1
ATOM 832 O O . GLY A 1 105 ? 0.449 8.013 15.613 1.00 56.62 105 GLY A O 1
ATOM 833 N N . SER A 1 106 ? 0.732 7.987 13.388 1.00 59.12 106 SER A N 1
ATOM 834 C CA . SER A 1 106 ? -0.706 8.026 13.087 1.00 59.12 106 SER A CA 1
ATOM 835 C C . SER A 1 106 ? -1.385 6.673 13.315 1.00 59.12 106 SER A C 1
ATOM 837 O O . SER A 1 106 ? -2.532 6.627 13.747 1.00 59.12 106 SER A O 1
ATOM 839 N N . PHE A 1 107 ? -0.672 5.571 13.075 1.00 62.84 107 PHE A N 1
ATOM 840 C CA . PHE A 1 107 ? -1.198 4.211 13.173 1.00 62.84 107 PHE A CA 1
ATOM 841 C C . PHE A 1 107 ? -1.354 3.736 14.621 1.00 62.84 107 PHE A C 1
ATOM 843 O O . PHE A 1 107 ? -2.401 3.191 14.964 1.00 62.84 107 PHE A O 1
ATOM 850 N N . LEU A 1 108 ? -0.355 3.964 15.487 1.00 62.81 108 LEU A N 1
ATOM 851 C CA . LEU A 1 108 ? -0.487 3.644 16.914 1.00 62.81 108 LEU A CA 1
ATOM 852 C C . LEU A 1 108 ? -1.608 4.469 17.543 1.00 62.81 108 LEU A C 1
ATOM 854 O O . LEU A 1 108 ? -2.457 3.902 18.219 1.00 62.81 108 LEU A O 1
ATOM 858 N N . ALA A 1 109 ? -1.691 5.761 17.215 1.00 68.25 109 ALA A N 1
ATOM 859 C CA . ALA A 1 109 ? -2.760 6.622 17.706 1.00 68.25 109 ALA A CA 1
ATOM 860 C C . ALA A 1 109 ? -4.162 6.141 17.279 1.00 68.25 109 ALA A C 1
ATOM 862 O O . ALA A 1 109 ? -5.109 6.232 18.059 1.00 68.25 109 ALA A O 1
ATOM 863 N N . GLU A 1 110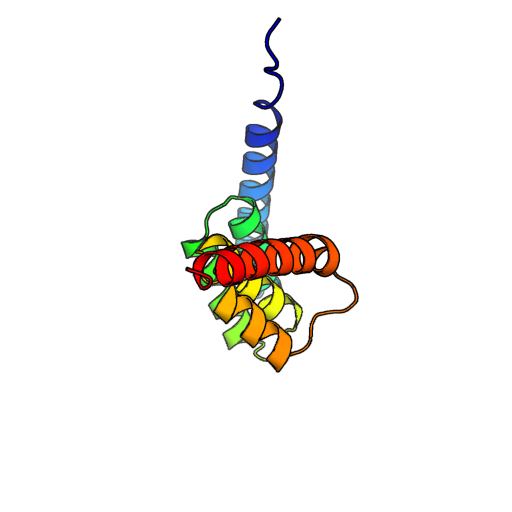 ? -4.316 5.620 16.057 1.00 65.81 110 GLU A N 1
ATOM 864 C CA . GLU A 1 110 ? -5.604 5.124 15.555 1.00 65.81 110 GLU A CA 1
ATOM 865 C C . GLU A 1 110 ? -5.985 3.757 16.142 1.00 65.81 110 GLU A C 1
ATOM 867 O O . GLU A 1 110 ? -7.153 3.543 16.480 1.00 65.81 110 GLU A O 1
ATOM 872 N N . ILE A 1 111 ? -5.011 2.859 16.336 1.00 66.62 111 ILE A N 1
ATOM 873 C CA . ILE A 1 111 ? -5.224 1.597 17.057 1.00 66.62 111 ILE A CA 1
ATOM 874 C C . ILE A 1 111 ? -5.574 1.869 18.516 1.00 66.62 111 ILE A C 1
ATOM 876 O O . ILE A 1 111 ? -6.570 1.338 18.992 1.00 66.62 111 ILE A O 1
ATOM 880 N N . GLU A 1 112 ? -4.801 2.691 19.225 1.00 67.50 112 GLU A N 1
ATOM 881 C CA . GLU A 1 112 ? -5.051 3.010 20.635 1.00 67.50 112 GLU A CA 1
ATOM 882 C C . GLU A 1 112 ? -6.426 3.655 20.826 1.00 67.50 112 GLU A C 1
ATOM 884 O O . GLU A 1 112 ? -7.154 3.287 21.749 1.00 67.50 112 GLU A O 1
ATOM 889 N N . ARG A 1 113 ? -6.826 4.557 19.919 1.00 68.31 113 ARG A N 1
ATOM 890 C CA . ARG A 1 113 ? -8.159 5.168 19.941 1.00 68.31 113 ARG A CA 1
ATOM 891 C C . ARG A 1 113 ? -9.265 4.120 19.768 1.00 68.31 113 ARG A C 1
ATOM 893 O O . ARG A 1 113 ? -10.172 4.071 20.587 1.00 68.31 113 ARG A O 1
ATOM 900 N N . ASN A 1 114 ? -9.171 3.254 18.757 1.00 63.19 114 ASN A N 1
ATOM 901 C CA . ASN A 1 114 ? -10.202 2.240 18.497 1.00 63.19 114 ASN A CA 1
ATOM 902 C C . ASN A 1 114 ? -10.231 1.117 19.547 1.00 63.19 114 ASN A C 1
ATOM 904 O O . ASN A 1 114 ? -11.296 0.587 19.854 1.00 63.19 114 ASN A O 1
ATOM 908 N N . VAL A 1 115 ? -9.076 0.743 20.106 1.00 65.12 115 VAL A N 1
ATOM 909 C CA . VAL A 1 115 ? -9.001 -0.233 21.202 1.00 65.12 115 VAL A CA 1
ATOM 910 C C . VAL A 1 115 ? -9.722 0.318 22.426 1.00 65.12 115 VAL A C 1
ATOM 912 O O . VAL A 1 115 ? -10.554 -0.389 22.991 1.00 65.12 115 VAL A O 1
ATOM 915 N N . LYS A 1 116 ? -9.498 1.589 22.772 1.00 60.25 116 LYS A N 1
ATOM 916 C CA . LYS A 1 116 ? -10.183 2.236 23.892 1.00 60.25 116 LYS A CA 1
ATOM 917 C C . LYS A 1 116 ? -11.706 2.273 23.712 1.00 60.25 116 LYS A C 1
ATOM 919 O O . LYS A 1 116 ? -12.424 1.907 24.636 1.00 60.25 116 LYS A O 1
ATOM 924 N N . ASP A 1 117 ? -12.193 2.606 22.516 1.00 57.91 117 ASP A N 1
ATOM 925 C CA . ASP A 1 117 ? -13.627 2.545 22.182 1.00 57.91 117 ASP A CA 1
ATOM 926 C C . ASP A 1 117 ? -14.213 1.123 22.335 1.00 57.91 117 ASP A C 1
ATOM 928 O O . ASP A 1 117 ? -15.336 0.944 22.812 1.00 57.91 117 ASP A O 1
ATOM 932 N N . SER A 1 118 ? -13.446 0.086 21.970 1.00 53.41 118 SER A N 1
ATOM 933 C CA . SER A 1 118 ? -13.888 -1.313 22.088 1.00 53.41 118 SER A CA 1
ATOM 934 C C . SER A 1 118 ? -13.877 -1.853 23.526 1.00 53.41 118 SER A C 1
ATOM 936 O O . SER A 1 118 ? -14.731 -2.673 23.880 1.00 53.41 118 SER A O 1
ATOM 938 N N . GLU A 1 119 ? -12.954 -1.376 24.366 1.00 54.28 119 GLU A N 1
ATOM 939 C CA . GLU A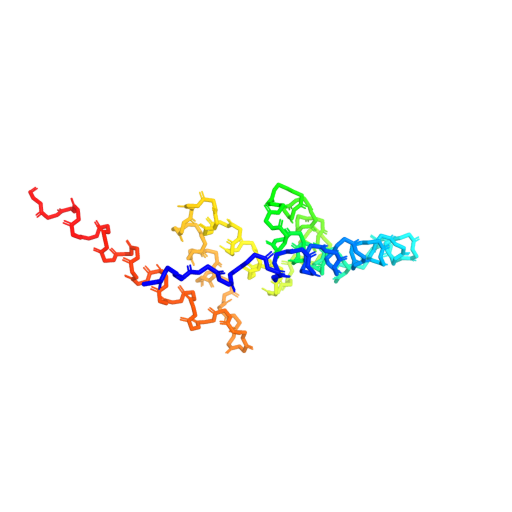 1 119 ? -12.900 -1.722 25.790 1.00 54.28 119 GLU A CA 1
ATOM 940 C C . GLU A 1 119 ? -13.964 -0.965 26.602 1.00 54.28 119 GLU A C 1
ATOM 942 O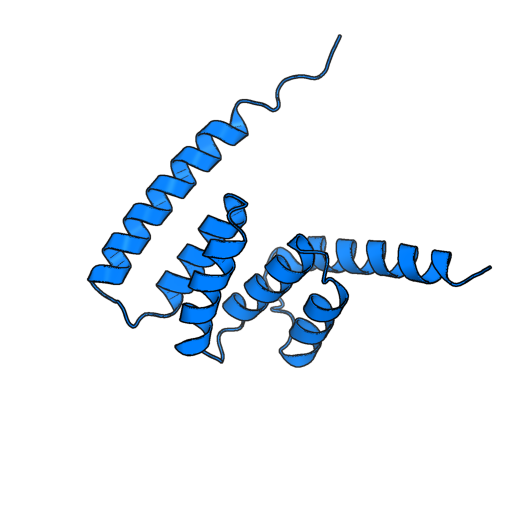 O . GLU A 1 119 ? -14.573 -1.560 27.490 1.00 54.28 119 GLU A O 1
ATOM 947 N N . GLU A 1 120 ? -14.286 0.287 26.250 1.00 51.84 120 GLU A N 1
ATOM 948 C CA . GLU A 1 120 ? -15.398 1.032 26.867 1.00 51.84 120 GLU A CA 1
ATOM 949 C C . GLU A 1 120 ? -16.779 0.451 26.511 1.00 51.84 120 GLU A C 1
ATOM 951 O O . GLU A 1 120 ? -17.679 0.467 27.348 1.00 51.84 120 GLU A O 1
ATOM 956 N N . SER A 1 121 ? -16.957 -0.145 25.324 1.00 49.50 121 SER A N 1
ATOM 957 C CA . SER A 1 121 ? -18.224 -0.809 24.954 1.00 49.50 121 SER A CA 1
ATOM 958 C C . SER A 1 121 ? -18.465 -2.164 25.630 1.00 49.50 121 SER A C 1
ATOM 960 O O . SER A 1 121 ? -19.596 -2.645 25.625 1.00 49.50 121 SER A O 1
ATOM 962 N N . SER A 1 122 ? -17.439 -2.797 26.205 1.00 50.53 122 SER A N 1
ATOM 963 C CA . SER A 1 122 ? -17.573 -4.119 26.846 1.00 50.53 122 SER A CA 1
ATOM 964 C C . SER A 1 122 ? -17.759 -4.043 28.368 1.00 50.53 122 SER A C 1
ATOM 966 O O . SER A 1 122 ? -17.789 -5.076 29.036 1.00 50.53 122 SER A O 1
ATOM 968 N N . GLY A 1 123 ? -17.879 -2.832 28.921 1.00 51.75 123 GLY A N 1
ATOM 969 C CA . GLY A 1 123 ? -18.079 -2.572 30.345 1.00 51.75 123 GLY A CA 1
ATOM 970 C C . GLY A 1 123 ? -19.477 -2.050 30.676 1.00 51.75 123 GLY A C 1
ATOM 971 O O . GLY A 1 123 ? -19.588 -0.939 31.192 1.00 51.75 123 GLY A O 1
ATOM 972 N N . VAL A 1 124 ? -20.529 -2.831 30.398 1.00 43.12 124 VAL A N 1
ATOM 973 C CA . VAL A 1 124 ? -21.881 -2.639 30.968 1.00 43.12 124 VAL A CA 1
ATOM 974 C C . VAL A 1 124 ? -22.453 -3.978 31.410 1.00 43.12 124 VAL A C 1
ATOM 976 O O . VAL A 1 124 ? -22.404 -4.928 30.598 1.00 43.12 124 VAL A O 1
#